Protein AF-A0A2I1CJQ5-F1 (afdb_monomer_lite)

Sequence (76 aa):
ESITVEQLADHTTLQSLWIAVHVYDLTAFSSDHPGGIEALENCAGTDGTEAFEYAGHSEGNIANMQQYRVGRLVGS

pLDDT: mean 85.51, std 10.88, range [46.94, 95.12]

Radius of gyration: 14.15 Å; chains: 1; bounding box: 37×26×29 Å

InterPro domains:
  IPR001199 Cytochrome b5-like heme/steroid binding domain [PF00173] (4-73)
  IPR001199 Cytochrome b5-like heme/s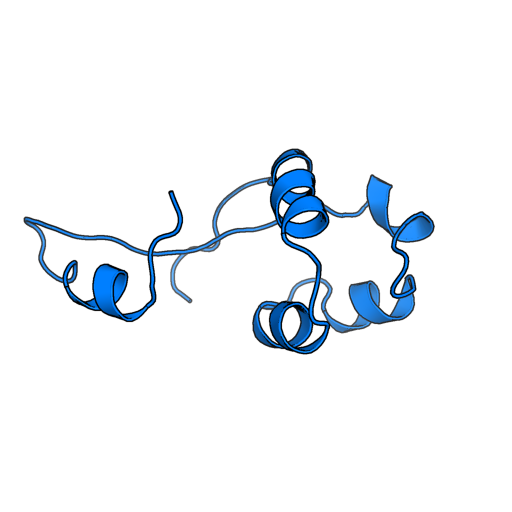teroid binding domain [PR00363] (23-33)
  IPR001199 Cytochrome b5-like heme/steroid binding domain [PR00363] (33-47)
  IPR001199 Cytochrome b5-like heme/steroid binding domain [PR00363] (61-73)
  IPR001199 Cytochrome b5-like heme/steroid binding domain [PS50255] (1-74)
  IPR001199 Cytochrome b5-like heme/steroid binding domain [SM01117] (3-74)
  IPR036400 Cytochrome b5-like heme/steroid binding domain superfamily [G3DSA:3.10.120.10] (1-76)
  IPR036400 Cytochrome b5-like heme/steroid binding domain superfamily [SSF55856] (3-75)
  IPR050668 Cytochrome b5 [PTHR19359] (3-73)

Foldseek 3Di:
DDQDPVNQVVQVDPVRHDDDFWDFDCVVVLPVDPVHNVLCVVCPPHPCPVVVVVVPDDPVVVVVRVVRTPDGDPDD

Structure (mmCIF, N/CA/C/O backbone):
data_AF-A0A2I1CJQ5-F1
#
_entry.id   AF-A0A2I1CJQ5-F1
#
loop_
_atom_site.group_PDB
_atom_site.id
_atom_site.type_symbol
_atom_site.label_atom_id
_atom_site.label_alt_id
_atom_site.label_comp_id
_atom_site.label_asym_id
_atom_site.label_entity_id
_atom_site.label_seq_id
_atom_site.pdbx_PDB_ins_code
_atom_site.Cartn_x
_atom_site.Cartn_y
_atom_site.Cartn_z
_atom_site.occupancy
_atom_site.B_iso_or_equiv
_atom_site.auth_seq_id
_atom_site.auth_comp_id
_atom_site.auth_asym_id
_atom_site.auth_atom_id
_atom_site.pdbx_PDB_model_num
ATOM 1 N N . GLU A 1 1 ? -13.258 9.561 -6.265 1.00 49.53 1 GLU A N 1
ATOM 2 C CA . GLU A 1 1 ? -12.930 10.657 -5.335 1.00 49.53 1 GLU A CA 1
ATOM 3 C C . GLU A 1 1 ? -12.002 10.105 -4.270 1.00 49.53 1 GLU A C 1
ATOM 5 O O . GLU A 1 1 ? -12.218 8.981 -3.825 1.00 49.53 1 GLU A O 1
ATOM 10 N N . SER A 1 2 ? -10.935 10.828 -3.955 1.00 58.69 2 SER A N 1
ATOM 11 C CA . SER A 1 2 ? -10.011 10.522 -2.863 1.00 58.69 2 SER A CA 1
ATOM 12 C C . SER A 1 2 ? -10.596 11.054 -1.553 1.00 58.69 2 SER A C 1
ATOM 14 O O . SER A 1 2 ? -11.119 12.165 -1.525 1.00 58.69 2 SER A O 1
ATOM 16 N N . ILE A 1 3 ? -10.525 10.257 -0.487 1.00 69.81 3 ILE A N 1
ATOM 17 C CA . ILE A 1 3 ? -10.874 10.675 0.876 1.00 69.81 3 ILE A CA 1
ATOM 18 C C . ILE A 1 3 ? -9.563 11.003 1.590 1.00 69.81 3 ILE A C 1
ATOM 20 O O . ILE A 1 3 ? -8.666 10.159 1.606 1.00 69.81 3 ILE A O 1
ATOM 24 N N . THR A 1 4 ? -9.425 12.211 2.138 1.00 75.75 4 THR A N 1
ATOM 25 C CA . THR A 1 4 ? -8.243 12.570 2.940 1.00 75.75 4 THR A CA 1
ATOM 26 C C . THR A 1 4 ? -8.312 11.945 4.334 1.00 75.75 4 THR A C 1
ATOM 28 O O . THR A 1 4 ? -9.377 11.518 4.787 1.00 75.75 4 THR A O 1
ATOM 31 N N . VAL A 1 5 ? -7.181 11.914 5.045 1.00 68.75 5 VAL A N 1
ATOM 32 C CA . VAL A 1 5 ? -7.138 11.449 6.442 1.00 68.75 5 VAL A CA 1
ATOM 33 C C . VAL A 1 5 ? -8.033 12.317 7.331 1.00 68.75 5 VAL A C 1
ATOM 35 O O . VAL A 1 5 ? -8.734 11.789 8.190 1.00 68.75 5 VAL A O 1
ATOM 38 N N . GLU A 1 6 ? -8.078 13.629 7.088 1.00 73.81 6 GLU A N 1
ATOM 39 C CA . GLU A 1 6 ? -8.937 14.564 7.823 1.00 73.81 6 GLU A CA 1
ATOM 40 C C . GLU A 1 6 ? -10.416 14.260 7.595 1.00 73.81 6 GLU A C 1
ATOM 42 O O . GLU A 1 6 ? -11.179 14.200 8.551 1.00 73.81 6 GLU A O 1
ATOM 47 N N . GLN A 1 7 ? -10.814 14.003 6.344 1.00 74.62 7 GLN A N 1
ATOM 48 C CA . GLN A 1 7 ? -12.189 13.616 6.040 1.00 74.62 7 GLN A CA 1
ATOM 49 C C . GLN A 1 7 ? -12.534 12.286 6.702 1.00 74.62 7 GLN A C 1
ATOM 51 O O . GLN A 1 7 ? -13.586 12.170 7.313 1.00 74.62 7 GLN A O 1
ATOM 56 N N . LEU A 1 8 ? -11.645 11.292 6.630 1.00 79.94 8 LEU A N 1
ATOM 57 C CA . LEU A 1 8 ? -11.859 9.994 7.266 1.00 79.94 8 LEU A CA 1
ATOM 58 C C . LEU A 1 8 ? -12.036 10.115 8.792 1.00 79.94 8 LEU A C 1
ATOM 60 O O . LEU A 1 8 ? -12.860 9.402 9.366 1.00 79.94 8 LEU A O 1
ATOM 64 N N . ALA A 1 9 ? -11.307 11.033 9.435 1.00 80.50 9 ALA A N 1
ATOM 65 C CA . ALA A 1 9 ? -11.346 11.257 10.880 1.00 80.50 9 ALA A CA 1
ATOM 66 C C . ALA A 1 9 ? -12.702 11.776 11.400 1.00 80.50 9 ALA A C 1
ATOM 68 O O . ALA A 1 9 ? -13.015 11.577 12.577 1.00 80.50 9 ALA A O 1
ATOM 69 N N . ASP A 1 10 ? -13.541 12.365 10.543 1.00 92.81 10 ASP A N 1
ATOM 70 C CA . ASP A 1 10 ? -14.883 12.831 10.919 1.00 92.81 10 ASP A CA 1
ATOM 71 C C . ASP A 1 10 ? -15.907 11.680 11.056 1.00 92.81 10 ASP A C 1
ATOM 73 O O . ASP A 1 10 ? -16.988 11.849 11.630 1.00 92.81 10 ASP A O 1
ATOM 77 N N . HIS A 1 11 ? -15.579 10.480 10.570 1.00 89.50 11 HIS A N 1
ATOM 78 C CA . HIS A 1 11 ? -16.495 9.339 10.490 1.00 89.50 11 HIS A CA 1
ATOM 79 C C . HIS A 1 11 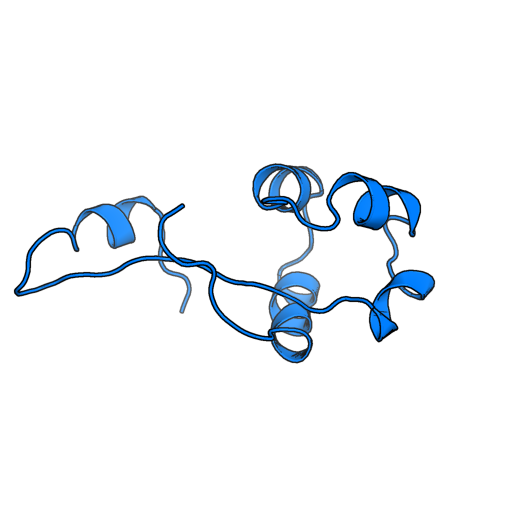? -16.194 8.266 11.553 1.00 89.50 11 HIS A C 1
ATOM 81 O O . HIS A 1 11 ? -15.889 7.113 11.239 1.00 89.50 11 HIS A O 1
ATOM 87 N N . THR A 1 12 ? -16.325 8.641 12.830 1.00 90.00 12 THR A N 1
ATOM 88 C CA . THR A 1 12 ? -15.967 7.807 14.000 1.00 90.00 12 THR A CA 1
ATOM 89 C C . THR A 1 12 ? -17.153 7.321 14.844 1.00 90.00 12 THR A C 1
ATOM 91 O O . THR A 1 12 ? -16.961 6.680 15.878 1.00 90.00 12 THR A O 1
ATOM 94 N N . THR A 1 13 ? -18.394 7.600 14.437 1.00 91.56 13 THR A N 1
ATOM 95 C CA . THR A 1 13 ? -19.599 7.250 15.216 1.00 91.56 13 THR A CA 1
ATOM 96 C C . THR A 1 13 ? -20.376 6.116 14.563 1.00 91.56 13 THR A C 1
ATOM 98 O O . THR A 1 13 ? -20.259 5.884 13.369 1.00 91.56 13 THR A O 1
ATOM 101 N N . LEU A 1 14 ? -21.249 5.427 15.300 1.00 91.81 14 LEU A N 1
ATOM 102 C CA . LEU A 1 14 ? -22.081 4.367 14.707 1.00 91.81 14 LEU A CA 1
ATOM 103 C C . LEU A 1 14 ? -23.042 4.882 13.621 1.00 91.81 14 LEU A C 1
ATOM 105 O O . LEU A 1 14 ? -23.473 4.114 12.768 1.00 91.81 14 LEU A O 1
ATOM 109 N N . GLN A 1 15 ? -23.373 6.173 13.643 1.00 93.50 15 GLN A N 1
ATOM 110 C CA . GLN A 1 15 ? -24.195 6.832 12.628 1.00 93.50 15 GLN A CA 1
ATOM 111 C C . GLN A 1 15 ? -23.383 7.231 11.385 1.00 93.50 15 GLN A C 1
ATOM 113 O O . GLN A 1 15 ? -23.964 7.603 10.369 1.00 93.50 15 GLN A O 1
ATOM 118 N N . SER A 1 16 ? -22.053 7.175 11.471 1.00 80.88 16 SER A N 1
ATOM 119 C CA . SER A 1 16 ? -21.117 7.625 10.449 1.00 80.88 16 SER A CA 1
ATOM 120 C C . SER A 1 16 ? -19.751 6.988 10.731 1.00 80.88 16 SER A C 1
ATOM 122 O O . SER A 1 16 ? -18.925 7.601 11.403 1.00 80.88 16 SER A O 1
ATOM 124 N N . LEU A 1 17 ? -19.569 5.725 10.311 1.00 85.75 17 LEU A N 1
ATOM 125 C CA . LEU A 1 17 ? -18.420 4.875 10.661 1.00 85.75 17 LEU A CA 1
ATOM 126 C C . LEU A 1 17 ? -17.647 4.481 9.402 1.00 85.75 17 LEU A C 1
ATOM 128 O O . LEU A 1 17 ? -18.047 3.559 8.683 1.00 85.75 17 LEU A O 1
ATOM 132 N N . TRP A 1 18 ? -16.553 5.177 9.117 1.00 82.81 18 TRP A N 1
ATOM 133 C CA . TRP A 1 18 ? -15.681 4.845 7.996 1.00 82.81 18 TRP A CA 1
ATOM 134 C C . TRP A 1 18 ? -14.373 4.276 8.515 1.00 82.81 18 TRP A C 1
ATOM 136 O O . TRP A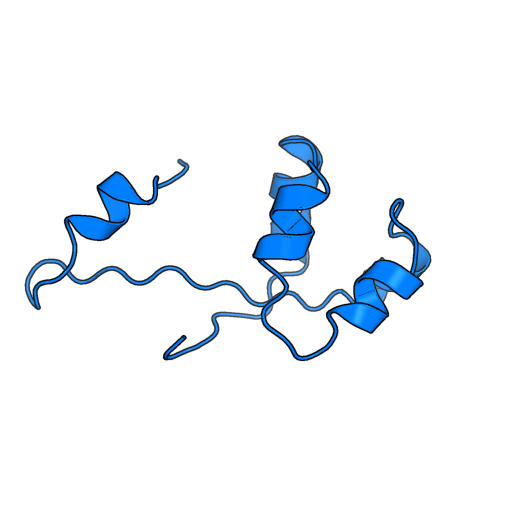 1 18 ? -13.885 4.616 9.584 1.00 82.81 18 TRP A O 1
ATOM 146 N N . ILE A 1 19 ? -13.810 3.361 7.743 1.00 67.69 19 ILE A N 1
ATOM 147 C CA . ILE A 1 19 ? -12.531 2.731 8.039 1.00 67.69 19 ILE A CA 1
ATOM 148 C C . ILE A 1 19 ? -11.861 2.581 6.658 1.00 67.69 19 ILE A C 1
ATOM 150 O O . ILE A 1 19 ? -12.532 2.143 5.713 1.00 67.69 19 ILE A O 1
ATOM 154 N N . ALA A 1 20 ? -10.585 2.927 6.512 1.00 72.06 20 ALA A N 1
ATOM 155 C CA . ALA A 1 20 ? -9.839 2.823 5.252 1.00 72.06 20 ALA A CA 1
ATOM 156 C C . ALA A 1 20 ? -8.886 1.630 5.298 1.00 72.06 20 ALA A C 1
ATOM 158 O O . ALA A 1 20 ? -8.177 1.480 6.282 1.00 72.06 20 ALA A O 1
ATOM 159 N N . VAL A 1 21 ? -8.915 0.749 4.288 1.00 69.62 21 VAL A N 1
ATOM 160 C CA . VAL A 1 21 ? -8.059 -0.455 4.241 1.00 69.62 21 VAL A CA 1
ATOM 161 C C . VAL A 1 21 ? -8.101 -1.110 2.859 1.00 69.62 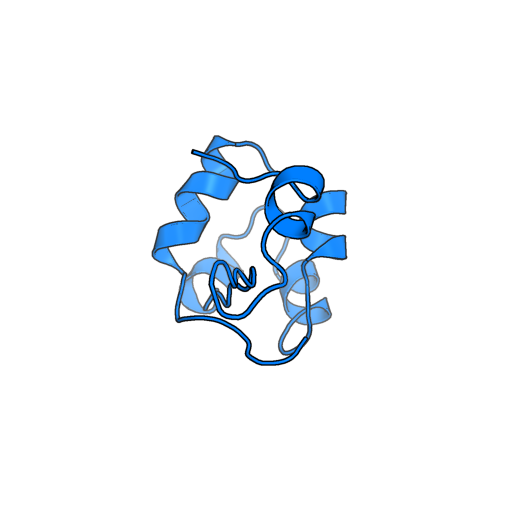21 VAL A C 1
ATOM 163 O O . VAL A 1 21 ? -9.178 -1.357 2.302 1.00 69.62 21 VAL A O 1
ATOM 166 N N . HIS A 1 22 ? -6.928 -1.441 2.321 1.00 81.31 22 HIS A N 1
ATOM 167 C CA . HIS A 1 22 ? -6.764 -2.068 1.010 1.00 81.31 22 HIS A CA 1
ATOM 168 C C . HIS A 1 22 ? -5.692 -3.157 1.071 1.00 81.31 22 HIS A C 1
ATOM 170 O O . HIS A 1 22 ? -4.634 -2.947 1.648 1.00 81.31 22 HIS A O 1
ATOM 176 N N . VAL A 1 23 ? -5.974 -4.316 0.473 1.00 85.62 23 VAL A N 1
ATOM 177 C CA . VAL A 1 23 ? -5.001 -5.406 0.298 1.00 85.62 23 VAL A CA 1
ATOM 178 C C . VAL A 1 23 ? -4.917 -5.729 -1.185 1.00 85.62 23 VAL A C 1
ATOM 180 O O . VAL A 1 23 ? -5.958 -5.891 -1.834 1.00 85.62 23 VAL A O 1
ATOM 183 N N . TYR A 1 24 ? -3.695 -5.818 -1.704 1.00 91.69 24 TYR A N 1
ATOM 184 C CA . TYR A 1 24 ? -3.408 -6.079 -3.111 1.00 91.69 24 TYR A CA 1
ATOM 185 C C . TYR A 1 24 ? -2.640 -7.395 -3.267 1.00 91.69 24 TYR A C 1
ATOM 187 O O . TYR A 1 24 ? -1.683 -7.641 -2.537 1.00 91.69 24 TYR A O 1
ATOM 195 N N . ASP A 1 25 ? -3.053 -8.223 -4.223 1.00 92.38 25 ASP A N 1
ATOM 196 C CA . ASP A 1 25 ? -2.289 -9.379 -4.683 1.00 92.38 25 ASP A CA 1
ATOM 197 C C . ASP A 1 25 ? -1.435 -8.959 -5.878 1.00 92.38 25 ASP A C 1
ATOM 199 O O . ASP A 1 25 ? -1.912 -8.803 -7.002 1.00 92.38 25 ASP A O 1
ATOM 203 N N . LEU A 1 26 ? -0.151 -8.751 -5.605 1.00 95.06 26 LEU A N 1
ATOM 204 C CA . LEU A 1 26 ? 0.832 -8.326 -6.594 1.00 95.06 26 LEU A CA 1
ATOM 205 C C . LEU A 1 26 ? 1.607 -9.510 -7.181 1.00 95.06 26 LEU A C 1
ATOM 207 O O . LEU A 1 26 ? 2.602 -9.291 -7.864 1.00 95.06 26 LEU A O 1
ATOM 211 N N . THR A 1 27 ? 1.174 -10.756 -6.951 1.00 94.38 27 THR A N 1
ATOM 212 C CA . THR A 1 27 ? 1.931 -11.957 -7.346 1.00 94.38 27 THR A CA 1
ATOM 213 C C . THR A 1 27 ? 2.255 -11.938 -8.838 1.00 94.38 27 THR A C 1
ATOM 215 O O . THR A 1 27 ? 3.415 -12.072 -9.223 1.00 94.38 27 THR A O 1
ATOM 218 N N . ALA A 1 28 ? 1.248 -11.691 -9.679 1.00 92.69 28 ALA A N 1
ATOM 219 C CA . ALA A 1 28 ? 1.413 -11.634 -11.132 1.00 92.69 28 ALA A CA 1
ATOM 220 C C . ALA A 1 28 ? 2.135 -10.366 -11.620 1.00 92.69 28 ALA A C 1
ATOM 222 O O . ALA A 1 28 ? 2.717 -10.380 -12.696 1.00 92.69 28 ALA A O 1
ATOM 223 N N . PHE A 1 29 ? 2.099 -9.284 -10.839 1.00 94.00 29 PHE A N 1
ATOM 224 C CA . PHE A 1 29 ? 2.749 -8.013 -11.170 1.00 94.00 29 PHE A CA 1
ATOM 225 C C . PHE A 1 29 ? 4.208 -7.944 -10.696 1.00 94.00 29 PHE A C 1
ATOM 227 O O . PHE A 1 29 ? 4.955 -7.069 -11.118 1.00 94.00 29 PHE A O 1
ATOM 234 N N . SER A 1 30 ? 4.624 -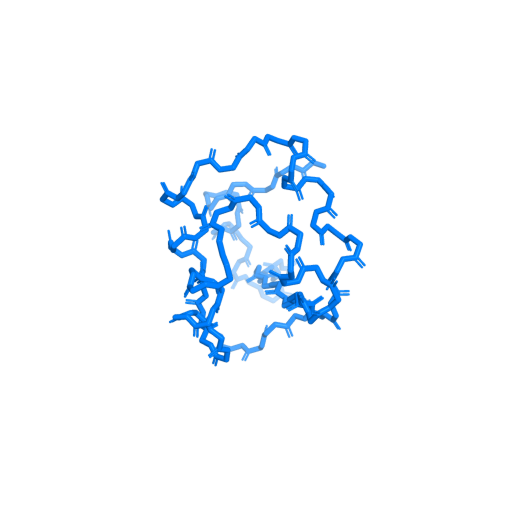8.852 -9.814 1.00 94.38 30 SER A N 1
ATOM 235 C CA . SER A 1 30 ? 5.900 -8.775 -9.099 1.00 94.38 30 SER A CA 1
ATOM 236 C C . SER A 1 30 ? 7.130 -8.648 -10.006 1.00 94.38 30 SER A C 1
ATOM 238 O O . SER A 1 30 ? 8.036 -7.878 -9.691 1.00 94.38 30 SER A O 1
ATOM 240 N N . SER A 1 31 ? 7.141 -9.334 -11.154 1.00 93.38 31 SER A N 1
ATOM 241 C CA . SER A 1 31 ? 8.213 -9.247 -12.157 1.00 93.38 31 SER A CA 1
ATOM 242 C C . SER A 1 31 ? 8.211 -7.945 -12.952 1.00 93.38 31 SER A C 1
ATOM 244 O O . SER A 1 31 ? 9.247 -7.544 -13.478 1.00 93.38 31 SER A O 1
ATOM 246 N N . ASP A 1 32 ? 7.054 -7.296 -13.036 1.00 94.12 32 ASP A N 1
ATOM 247 C CA . ASP A 1 32 ? 6.817 -6.119 -13.868 1.00 94.12 32 ASP A CA 1
ATOM 248 C C . ASP A 1 32 ? 6.878 -4.825 -13.044 1.00 94.12 32 ASP A C 1
ATOM 250 O O . ASP A 1 32 ? 6.725 -3.729 -13.587 1.00 94.12 32 ASP A O 1
ATOM 254 N N . HIS A 1 33 ? 7.113 -4.937 -11.732 1.00 95.12 33 HIS A N 1
ATOM 255 C CA . HIS A 1 33 ? 7.184 -3.807 -10.822 1.00 95.12 33 HIS A CA 1
ATOM 256 C C . HIS A 1 33 ? 8.422 -2.936 -11.107 1.00 95.12 33 HIS A C 1
ATOM 258 O O . HIS A 1 33 ? 9.549 -3.373 -10.860 1.00 95.12 33 HIS A O 1
ATOM 264 N N . PRO A 1 34 ? 8.254 -1.670 -11.550 1.00 94.94 34 PRO A N 1
ATOM 265 C CA . PRO A 1 34 ? 9.388 -0.813 -11.904 1.00 94.94 34 PRO A CA 1
ATOM 266 C C . PRO A 1 34 ? 10.312 -0.476 -10.726 1.00 94.94 34 PRO A C 1
ATOM 268 O O . PRO A 1 34 ? 11.485 -0.188 -10.941 1.00 94.94 34 PRO A O 1
ATOM 271 N N . GLY A 1 35 ? 9.797 -0.521 -9.489 1.00 92.06 35 GLY A N 1
ATOM 272 C CA . GLY A 1 35 ? 10.584 -0.344 -8.264 1.00 92.06 35 GLY A CA 1
ATOM 273 C C . GLY A 1 35 ? 11.427 -1.565 -7.876 1.00 92.06 35 GLY A C 1
ATOM 274 O O . GLY A 1 35 ? 12.119 -1.522 -6.863 1.00 92.06 35 GLY A O 1
ATOM 275 N N . GLY A 1 36 ? 11.376 -2.641 -8.668 1.00 95.12 36 GLY A N 1
ATOM 276 C CA . GLY A 1 36 ? 12.076 -3.896 -8.420 1.00 95.12 36 GLY A CA 1
ATOM 277 C C . GLY A 1 36 ? 11.283 -4.862 -7.539 1.00 95.12 36 GLY A C 1
ATOM 278 O O . GLY A 1 36 ? 10.468 -4.459 -6.704 1.00 95.12 36 GLY A O 1
ATOM 279 N N . ILE A 1 37 ? 11.532 -6.160 -7.726 1.00 94.44 37 ILE A N 1
ATOM 280 C CA . ILE A 1 37 ? 10.864 -7.226 -6.967 1.00 94.44 37 ILE A CA 1
ATOM 281 C C . ILE A 1 37 ? 11.239 -7.198 -5.477 1.00 94.44 37 ILE A C 1
ATOM 283 O O . ILE A 1 37 ? 10.374 -7.385 -4.629 1.00 94.44 37 ILE A O 1
ATOM 287 N N . GLU A 1 38 ? 12.487 -6.847 -5.153 1.00 94.06 38 GLU A N 1
ATOM 288 C CA . GLU A 1 38 ? 12.998 -6.777 -3.774 1.00 94.06 38 GLU A CA 1
ATOM 289 C C . GLU A 1 38 ? 12.196 -5.794 -2.904 1.00 94.06 38 GLU A C 1
ATOM 291 O O . GLU A 1 38 ? 11.958 -6.041 -1.723 1.00 94.06 38 GLU A O 1
ATOM 296 N N . ALA A 1 39 ? 11.725 -4.685 -3.487 1.00 93.12 39 ALA A N 1
ATOM 297 C CA . ALA A 1 39 ? 10.886 -3.721 -2.780 1.00 93.12 39 ALA A CA 1
ATOM 298 C C . ALA A 1 39 ? 9.542 -4.335 -2.354 1.00 93.12 39 ALA A C 1
ATOM 300 O O . ALA A 1 39 ? 9.061 -4.057 -1.258 1.00 93.12 39 ALA A O 1
ATOM 301 N N . LEU A 1 40 ? 8.956 -5.196 -3.195 1.00 94.81 40 LEU A N 1
ATOM 302 C CA . LEU A 1 40 ? 7.720 -5.908 -2.867 1.00 94.81 40 LEU A CA 1
ATOM 303 C C . LEU A 1 40 ? 7.967 -7.007 -1.835 1.00 94.81 40 LEU A C 1
ATOM 305 O O . LEU A 1 40 ? 7.178 -7.150 -0.905 1.00 94.81 40 LEU A O 1
ATOM 309 N N . GLU A 1 41 ? 9.064 -7.757 -1.968 1.00 94.25 41 GLU A N 1
ATOM 310 C CA . GLU A 1 41 ? 9.438 -8.821 -1.028 1.00 94.25 41 GLU A CA 1
ATOM 311 C C . GLU A 1 41 ? 9.641 -8.285 0.394 1.00 94.25 41 GLU A C 1
ATOM 313 O O . GLU A 1 41 ? 9.151 -8.885 1.349 1.00 94.25 41 GLU A O 1
ATOM 318 N N . ASN A 1 42 ? 10.271 -7.114 0.538 1.00 90.88 42 ASN A N 1
ATOM 319 C CA . ASN A 1 42 ? 10.481 -6.464 1.835 1.00 90.88 42 ASN A CA 1
ATOM 320 C C . ASN A 1 42 ? 9.180 -6.035 2.538 1.00 90.88 42 ASN A C 1
ATOM 322 O O . ASN A 1 42 ? 9.186 -5.828 3.750 1.00 90.88 42 ASN A O 1
ATOM 326 N N . CYS A 1 43 ? 8.077 -5.883 1.800 1.00 90.56 43 CYS A N 1
ATOM 327 C CA . CYS A 1 43 ? 6.762 -5.501 2.330 1.00 90.56 43 CYS A CA 1
ATOM 328 C C . CYS A 1 43 ? 5.743 -6.654 2.302 1.00 90.56 43 CYS A C 1
ATOM 330 O O . CYS A 1 43 ? 4.583 -6.476 2.683 1.00 90.56 43 CYS A O 1
ATOM 332 N N . ALA A 1 44 ? 6.128 -7.832 1.806 1.00 92.25 44 ALA A N 1
ATOM 333 C CA . ALA A 1 44 ? 5.201 -8.935 1.610 1.00 92.25 44 ALA A CA 1
ATOM 334 C C . ALA A 1 44 ? 4.637 -9.425 2.954 1.00 92.25 44 ALA A C 1
ATOM 336 O O . ALA A 1 44 ? 5.372 -9.767 3.878 1.00 92.25 44 ALA A O 1
ATOM 337 N N . GLY A 1 45 ? 3.306 -9.484 3.057 1.00 87.06 45 GLY A N 1
ATOM 338 C CA . GLY A 1 45 ? 2.616 -9.932 4.271 1.00 87.06 45 GLY A CA 1
ATOM 339 C C . GLY A 1 45 ? 2.587 -8.914 5.419 1.00 87.06 45 GLY A C 1
ATOM 340 O O . GLY A 1 45 ? 2.105 -9.256 6.498 1.00 87.06 45 GLY A O 1
ATOM 341 N N . THR A 1 46 ? 3.057 -7.682 5.204 1.00 87.44 46 THR A N 1
ATOM 342 C CA . THR A 1 46 ? 2.998 -6.582 6.179 1.00 87.44 46 THR A CA 1
ATOM 343 C C . THR A 1 46 ? 2.111 -5.439 5.678 1.00 87.44 46 THR A C 1
ATOM 345 O O . THR A 1 46 ? 1.646 -5.450 4.537 1.00 87.44 46 THR A O 1
ATOM 348 N N . ASP A 1 47 ? 1.871 -4.429 6.520 1.00 86.25 47 ASP A N 1
ATOM 349 C CA . ASP A 1 47 ? 1.314 -3.156 6.053 1.00 86.25 47 ASP A CA 1
ATOM 350 C C . ASP A 1 47 ? 2.409 -2.369 5.313 1.00 86.25 47 ASP A C 1
ATOM 352 O O . ASP A 1 47 ? 3.374 -1.907 5.919 1.00 86.25 47 ASP A O 1
ATOM 356 N N . GLY A 1 48 ? 2.294 -2.290 3.987 1.00 88.44 48 GLY A N 1
ATOM 357 C CA . GLY A 1 48 ? 3.244 -1.596 3.113 1.00 88.44 48 GLY A CA 1
ATOM 358 C C . GLY A 1 48 ? 2.889 -0.134 2.824 1.00 88.44 48 GLY A C 1
ATOM 359 O O . GLY A 1 48 ? 3.499 0.451 1.930 1.00 88.44 48 GLY A O 1
ATOM 360 N N . THR A 1 49 ? 1.899 0.450 3.514 1.00 87.31 49 THR A N 1
ATOM 361 C CA . THR A 1 49 ? 1.360 1.787 3.192 1.00 87.31 49 THR A CA 1
ATOM 362 C C . THR A 1 49 ? 2.441 2.872 3.220 1.00 87.31 49 THR A C 1
ATOM 364 O O . THR A 1 49 ? 2.572 3.624 2.258 1.00 87.31 49 THR A O 1
ATOM 367 N N . GLU A 1 50 ? 3.285 2.903 4.255 1.00 89.19 50 GLU A N 1
ATOM 368 C CA . GLU A 1 50 ? 4.361 3.902 4.377 1.00 89.19 50 GLU A CA 1
ATOM 369 C C . GLU A 1 50 ? 5.397 3.782 3.245 1.00 89.19 50 GLU A C 1
ATOM 371 O O . GLU A 1 50 ? 5.770 4.777 2.621 1.00 89.19 50 GLU A O 1
ATOM 376 N N . ALA A 1 51 ? 5.830 2.557 2.925 1.00 90.06 51 ALA A N 1
ATOM 377 C CA . ALA A 1 51 ? 6.777 2.312 1.836 1.00 90.06 51 ALA A CA 1
ATOM 378 C C . ALA A 1 51 ? 6.191 2.716 0.473 1.00 90.06 51 ALA A C 1
ATOM 380 O O . ALA A 1 51 ? 6.890 3.278 -0.373 1.00 90.06 51 ALA A O 1
ATOM 381 N N . PHE A 1 52 ? 4.895 2.462 0.272 1.00 90.56 52 PHE A N 1
ATOM 382 C CA . PHE A 1 52 ? 4.174 2.837 -0.936 1.00 90.56 52 PHE A CA 1
ATOM 383 C C . PHE A 1 52 ? 4.092 4.359 -1.132 1.00 90.56 52 PHE A C 1
ATOM 385 O O . PHE A 1 52 ? 4.316 4.842 -2.248 1.00 90.56 52 PHE A O 1
ATOM 392 N N . GLU A 1 53 ? 3.805 5.103 -0.059 1.00 89.00 53 GLU A N 1
ATOM 393 C CA . GLU A 1 53 ? 3.760 6.570 -0.055 1.00 89.00 53 GLU A CA 1
ATOM 394 C C . GLU A 1 53 ? 5.150 7.180 -0.272 1.00 89.00 53 GLU A C 1
ATOM 396 O O . GLU A 1 53 ? 5.311 8.061 -1.120 1.00 89.00 53 GLU A O 1
ATOM 401 N N . TYR A 1 54 ? 6.172 6.667 0.422 1.00 91.56 54 TYR A N 1
ATOM 402 C CA . TYR A 1 54 ? 7.558 7.125 0.281 1.00 91.56 54 TYR A CA 1
ATOM 403 C C . TYR A 1 54 ? 8.102 6.937 -1.142 1.00 91.56 54 TYR A C 1
ATOM 405 O O . TYR A 1 54 ? 8.853 7.776 -1.641 1.00 91.56 54 TYR A O 1
ATOM 413 N N . ALA A 1 55 ? 7.697 5.861 -1.823 1.00 91.44 55 ALA A N 1
ATOM 414 C CA . ALA A 1 55 ? 8.097 5.587 -3.201 1.00 91.44 55 ALA A CA 1
ATOM 415 C C . ALA A 1 55 ? 7.557 6.611 -4.221 1.00 91.44 55 ALA A C 1
ATOM 417 O O . ALA A 1 55 ? 8.092 6.699 -5.327 1.00 91.44 55 ALA A O 1
ATOM 418 N N . GLY A 1 56 ? 6.524 7.394 -3.878 1.00 91.00 56 GLY A N 1
ATOM 419 C CA . GLY A 1 56 ? 6.054 8.506 -4.711 1.00 91.00 56 GLY A CA 1
ATOM 420 C C . GLY A 1 56 ? 5.453 8.080 -6.055 1.00 91.00 56 GLY A C 1
ATOM 421 O O . GLY A 1 56 ? 5.724 8.700 -7.087 1.00 91.00 56 GLY A O 1
ATOM 422 N N . HIS A 1 57 ? 4.652 7.010 -6.067 1.00 92.88 57 HIS A N 1
ATOM 423 C CA . HIS A 1 57 ? 3.976 6.525 -7.272 1.00 92.88 57 HIS A CA 1
ATOM 424 C C . HIS A 1 57 ? 3.085 7.606 -7.912 1.00 92.88 57 HIS A C 1
ATOM 426 O O . HIS A 1 57 ? 2.400 8.360 -7.224 1.00 92.88 57 HIS A O 1
ATOM 432 N N . SER A 1 58 ? 3.053 7.664 -9.247 1.00 93.19 58 SER A N 1
ATOM 433 C CA . SER A 1 58 ? 2.176 8.593 -9.972 1.00 93.19 58 SER A CA 1
ATOM 434 C C . SER A 1 58 ? 0.695 8.241 -9.790 1.00 93.19 58 SER A C 1
ATOM 436 O O . SER A 1 58 ? 0.346 7.074 -9.606 1.00 93.19 58 SER A O 1
ATOM 438 N N . GLU A 1 59 ? -0.200 9.223 -9.938 1.00 89.12 59 GLU A N 1
ATOM 439 C CA . GLU A 1 59 ? -1.654 8.998 -9.848 1.00 89.12 59 GLU A CA 1
ATOM 440 C C . GLU A 1 59 ? -2.150 7.903 -10.805 1.00 89.12 59 GLU A C 1
ATOM 442 O O . GLU A 1 59 ? -2.998 7.091 -10.438 1.00 89.12 59 GLU A O 1
ATOM 447 N N . GLY A 1 60 ? -1.584 7.827 -12.015 1.00 91.75 60 GLY A N 1
ATOM 448 C CA . GLY A 1 60 ? -1.909 6.773 -12.979 1.00 91.75 60 GLY A CA 1
ATOM 449 C C . GLY A 1 60 ? -1.498 5.379 -12.496 1.00 91.75 60 GLY A C 1
ATOM 450 O O . GLY A 1 60 ? -2.251 4.421 -12.664 1.00 91.75 60 GLY A O 1
ATOM 451 N N . ASN A 1 61 ? -0.342 5.264 -11.837 1.00 90.75 61 ASN A N 1
ATOM 452 C CA . ASN A 1 61 ? 0.110 3.999 -11.259 1.00 90.75 61 ASN A CA 1
ATOM 453 C C . ASN A 1 61 ? -0.759 3.596 -10.063 1.00 90.75 61 ASN A C 1
ATOM 455 O O . ASN A 1 61 ? -1.165 2.439 -9.975 1.00 90.75 61 A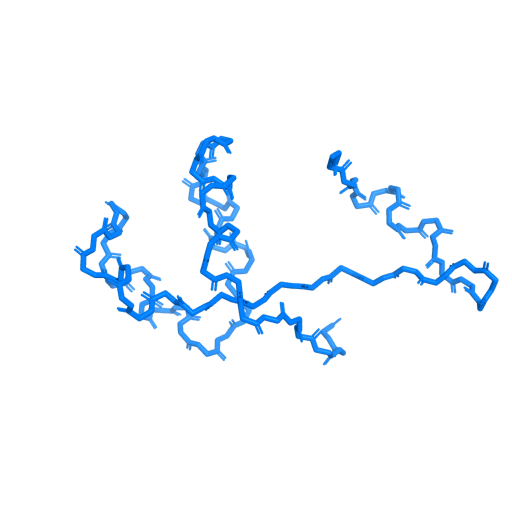SN A O 1
ATOM 459 N N . ILE A 1 62 ? -1.112 4.553 -9.198 1.00 89.38 62 ILE A N 1
ATOM 460 C CA . ILE A 1 62 ? -2.029 4.335 -8.069 1.00 89.38 62 ILE A CA 1
ATOM 461 C C . ILE A 1 62 ? -3.396 3.851 -8.579 1.00 89.38 62 ILE A C 1
ATOM 463 O O . ILE A 1 62 ? -3.950 2.884 -8.057 1.00 89.38 62 ILE A O 1
ATOM 467 N N . ALA A 1 63 ? -3.934 4.471 -9.634 1.00 88.88 63 ALA A N 1
ATOM 468 C CA . ALA A 1 63 ? -5.199 4.052 -10.237 1.00 88.88 63 ALA A CA 1
ATOM 469 C C . ALA A 1 63 ? -5.124 2.622 -10.800 1.00 88.88 63 ALA A C 1
ATOM 471 O O . ALA A 1 63 ? -6.041 1.825 -10.592 1.00 88.88 63 ALA A O 1
ATOM 472 N N . ASN A 1 64 ? -4.008 2.269 -11.445 1.00 89.69 64 ASN A N 1
ATOM 473 C CA . ASN A 1 64 ? -3.788 0.929 -11.988 1.00 89.69 64 ASN A CA 1
ATOM 474 C C . ASN A 1 64 ? -3.700 -0.155 -10.909 1.00 89.69 64 ASN A C 1
ATOM 476 O O . ASN A 1 64 ? -3.987 -1.312 -11.207 1.00 89.69 64 ASN A O 1
ATOM 480 N N . MET A 1 65 ? -3.356 0.173 -9.660 1.00 88.62 65 MET A N 1
ATOM 481 C CA . MET A 1 65 ? -3.308 -0.827 -8.588 1.00 88.62 65 MET A CA 1
ATOM 482 C C . MET A 1 65 ? -4.669 -1.429 -8.252 1.00 88.62 65 MET A C 1
ATOM 484 O O . MET A 1 65 ? -4.729 -2.546 -7.744 1.00 88.62 65 MET A O 1
ATOM 488 N N . GLN A 1 66 ? -5.768 -0.735 -8.563 1.00 86.75 66 GLN A N 1
ATOM 489 C CA . GLN A 1 66 ? -7.117 -1.219 -8.260 1.00 86.75 66 GLN A CA 1
ATOM 490 C C . GLN A 1 66 ? -7.411 -2.588 -8.886 1.00 86.75 66 GLN A C 1
ATOM 492 O O . GLN A 1 66 ? -8.173 -3.362 -8.310 1.00 86.75 66 GLN A O 1
ATOM 497 N N . GLN A 1 67 ? -6.771 -2.925 -10.012 1.00 90.62 67 GLN A N 1
ATOM 498 C CA . GLN A 1 67 ? -6.925 -4.233 -10.661 1.00 90.62 67 GLN A CA 1
ATOM 499 C C . GLN A 1 67 ? -6.353 -5.397 -9.834 1.00 90.62 67 GLN A C 1
ATOM 501 O O . GLN A 1 67 ? -6.781 -6.533 -10.002 1.00 90.62 67 GLN A O 1
ATOM 506 N N . TYR A 1 68 ? -5.409 -5.113 -8.934 1.00 91.06 68 TYR A N 1
ATOM 507 C CA . TYR A 1 68 ? -4.760 -6.098 -8.069 1.00 91.06 68 TYR A CA 1
ATOM 508 C C . TYR A 1 68 ? -5.425 -6.199 -6.695 1.00 91.06 68 TYR A C 1
ATOM 510 O O . TYR A 1 68 ? -4.971 -6.947 -5.833 1.00 91.06 68 TYR A O 1
ATOM 518 N N . ARG A 1 69 ? -6.482 -5.424 -6.432 1.00 90.00 69 ARG A N 1
ATOM 519 C CA . ARG A 1 69 ? -7.119 -5.391 -5.116 1.00 90.00 69 ARG A CA 1
ATOM 520 C C . ARG A 1 69 ? -7.846 -6.707 -4.843 1.00 90.00 69 ARG A C 1
ATOM 522 O O . ARG A 1 69 ? -8.795 -7.052 -5.540 1.00 90.00 69 ARG A O 1
ATOM 529 N N . VAL A 1 70 ? -7.469 -7.382 -3.760 1.00 87.56 70 VAL A N 1
ATOM 530 C CA . VAL A 1 70 ? -8.110 -8.631 -3.305 1.00 87.56 70 VAL A CA 1
ATOM 531 C C . VAL A 1 70 ? -8.994 -8.447 -2.084 1.00 87.56 70 VAL A C 1
ATOM 533 O O . VAL A 1 70 ? -9.804 -9.314 -1.763 1.00 87.56 70 VAL A O 1
ATOM 536 N N . GLY A 1 71 ? -8.897 -7.303 -1.411 1.00 81.75 71 GLY A N 1
ATOM 537 C CA . GLY A 1 71 ? -9.809 -7.010 -0.324 1.00 81.75 71 GLY A CA 1
ATOM 538 C C . GLY A 1 71 ? -9.397 -5.827 0.526 1.00 81.75 71 GLY A C 1
ATOM 539 O O . GLY A 1 71 ? -9.015 -4.759 0.032 1.00 81.75 71 GLY A O 1
ATOM 540 N N . ARG A 1 72 ? -9.577 -6.031 1.825 1.00 78.81 72 ARG A N 1
ATOM 541 C CA . ARG A 1 72 ? -9.531 -5.025 2.871 1.00 78.81 72 ARG A CA 1
ATOM 542 C C . ARG A 1 72 ? -8.978 -5.691 4.131 1.00 78.81 72 ARG A C 1
ATOM 544 O O . ARG A 1 72 ? -9.532 -6.697 4.566 1.00 78.81 72 ARG A O 1
ATOM 551 N N . LEU A 1 73 ? -7.917 -5.134 4.705 1.00 73.25 73 LEU A N 1
ATOM 552 C CA . LEU A 1 73 ? -7.400 -5.562 6.004 1.00 73.25 73 LEU A CA 1
ATOM 553 C C . LEU A 1 73 ? -8.402 -5.141 7.098 1.00 73.25 73 LEU A C 1
ATOM 555 O O . LEU A 1 73 ? -9.088 -4.140 6.946 1.00 73.25 73 LEU A O 1
ATOM 559 N N . VAL A 1 74 ? -8.585 -5.913 8.165 1.00 61.56 74 VAL A N 1
ATOM 560 C CA . VAL A 1 74 ? -9.547 -5.581 9.234 1.00 61.56 74 VAL A CA 1
ATOM 561 C C . VAL A 1 74 ? -8.777 -5.344 10.524 1.00 61.56 74 VAL A C 1
ATOM 563 O O . VAL A 1 74 ? -8.028 -6.221 10.938 1.00 61.56 74 VAL A O 1
ATOM 566 N N . GLY A 1 75 ? -9.003 -4.198 11.173 1.00 56.56 75 GLY A N 1
ATOM 567 C CA . GLY A 1 75 ? -8.476 -3.921 12.514 1.00 56.56 75 GLY A CA 1
ATOM 568 C C . GLY A 1 75 ? -6.999 -3.523 12.585 1.00 56.56 75 GLY A C 1
ATOM 569 O O . GLY A 1 75 ? -6.354 -3.867 13.570 1.00 56.56 75 GLY A O 1
ATOM 570 N N . SER A 1 76 ? -6.482 -2.834 11.564 1.00 46.94 76 SER A N 1
ATOM 571 C CA . SER A 1 76 ? -5.214 -2.088 11.626 1.00 46.94 76 SER A CA 1
ATOM 572 C C . SER A 1 76 ? -5.375 -0.792 12.414 1.00 46.94 76 SER A C 1
ATOM 574 O O . SER A 1 76 ? -6.350 -0.070 12.088 1.00 46.94 76 SER A O 1
#

Secondary structure (DSSP, 8-state):
-PPPHHHHHT-EETTEE-----EE--TTTGGG-TT-HHHHHTTTTS--HHHHHHTT--HHHHHHGGGGEEE--S--

Organism: Aspergillus novofumigatus (strain IBT 16806) (NCBI:txid1392255)